Protein AF-A0A9Q1CCA8-F1 (afdb_monomer_lite)

Sequence (155 aa):
MHFRWGNDPETRPRKPSLLYDFTNPDWVPFQNLGHNEVNIKSVDRDANRYKRMQARDSRKKENDAVGGILSLAMGCPSPSNDVGEEFSETSCQTTLEDTSISKMETEIQRLIEENRKLKTQLNAESKSFDQHFFQDNDERVKYYTGLVSFSVLLL

Secondary structure (DSSP, 8-state):
--------GGGPPPPGGGTT-TT-GGG-S-TTSS-----HHHHHHHHHHHHHHHHHHHHHHHHHHHHHHHHHHHT-----------------TT---HHHHHHHHHHHHHHHHHHHHHHHHHHHHHHTTSHHHHTT-HHHHHHHH--S-HHHHT-

pLDDT: mean 73.57, std 18.19, range [36.09, 98.44]

Radius of gyration: 30.49 Å; chains: 1; bounding box: 70×50×81 Å

Foldseek 3Di:
DDDDDDPDVPPPDPPCCVVPLPADPVPPPCPPVPPPDDDPVVNVVSVVVVVVVVVVVVVVVVVVVVVVVVCVVVPDDDDDDDDDPPPPCPVDPPCPDVVNVVVVVVVVVVVVVVVVVVVVVCVVVVVCPDLVVQPPPQVVCCVPPVDRHSVVVVD

Structure (mmCIF, N/CA/C/O backbone):
data_AF-A0A9Q1CCA8-F1
#
_entry.id   AF-A0A9Q1CCA8-F1
#
loop_
_atom_site.group_PDB
_atom_site.id
_atom_site.type_symbol
_atom_site.label_atom_id
_atom_site.label_alt_id
_atom_site.label_comp_id
_atom_site.label_asym_id
_atom_site.label_entity_id
_atom_site.label_seq_id
_atom_site.pdbx_PDB_ins_code
_atom_site.Cartn_x
_atom_site.Cartn_y
_atom_site.Cartn_z
_atom_site.occupancy
_atom_site.B_iso_or_equiv
_atom_site.auth_seq_id
_atom_site.auth_comp_id
_atom_site.auth_asym_id
_atom_site.auth_atom_id
_atom_site.pdbx_PDB_model_num
ATOM 1 N N . MET A 1 1 ? -40.520 30.018 -5.460 1.00 36.09 1 MET A N 1
ATOM 2 C CA . MET A 1 1 ? -40.325 29.022 -4.385 1.00 36.09 1 MET A CA 1
ATOM 3 C C . MET A 1 1 ? -38.897 29.155 -3.878 1.00 36.09 1 MET A C 1
ATOM 5 O O . MET A 1 1 ? -37.975 28.985 -4.660 1.00 36.09 1 MET A O 1
ATOM 9 N N . HIS A 1 2 ? -38.716 29.593 -2.631 1.00 40.50 2 HIS A N 1
ATOM 10 C CA . HIS A 1 2 ? -37.405 29.807 -2.008 1.00 40.50 2 HIS A CA 1
ATOM 11 C C . HIS A 1 2 ? -37.037 28.534 -1.233 1.00 40.50 2 HIS A C 1
ATOM 13 O O . HIS A 1 2 ? -37.670 28.237 -0.221 1.00 40.50 2 HIS A O 1
ATOM 19 N N . PHE A 1 3 ? -36.056 27.766 -1.708 1.00 36.84 3 PHE A N 1
ATOM 20 C CA . PHE A 1 3 ? -35.578 26.580 -0.995 1.00 36.84 3 PHE A CA 1
ATOM 21 C C . PHE A 1 3 ? -34.587 27.006 0.095 1.00 36.84 3 PHE A C 1
ATOM 23 O O . PHE A 1 3 ? -33.474 27.443 -0.195 1.00 36.84 3 PHE A O 1
ATOM 30 N N . ARG A 1 4 ? -35.004 26.900 1.364 1.00 47.69 4 ARG A N 1
ATOM 31 C CA . ARG A 1 4 ? -34.088 26.912 2.512 1.00 47.69 4 ARG A CA 1
ATOM 32 C C . ARG A 1 4 ? -33.419 25.548 2.585 1.00 47.69 4 ARG A C 1
ATOM 34 O O . ARG A 1 4 ? -34.090 24.556 2.847 1.00 47.69 4 ARG A O 1
ATOM 41 N N . TRP A 1 5 ? -32.109 25.511 2.388 1.00 47.31 5 TRP A N 1
ATOM 42 C CA . TRP A 1 5 ? -31.316 24.342 2.746 1.00 47.31 5 TRP A CA 1
ATOM 43 C C . TRP A 1 5 ? -31.284 24.227 4.272 1.00 47.31 5 TRP A C 1
ATOM 45 O O . TRP A 1 5 ? -30.939 25.186 4.966 1.00 47.31 5 TRP A O 1
ATOM 55 N N . GLY A 1 6 ? -31.722 23.076 4.782 1.00 45.06 6 GLY A N 1
ATOM 56 C CA . GLY A 1 6 ? -31.697 22.746 6.201 1.00 45.06 6 GLY A CA 1
ATOM 57 C C . GLY A 1 6 ? -30.268 22.763 6.739 1.00 45.06 6 GLY A C 1
ATOM 58 O O . GLY A 1 6 ? -29.336 22.288 6.094 1.00 45.06 6 GLY A O 1
ATOM 59 N N . ASN A 1 7 ? -30.101 23.340 7.927 1.00 50.75 7 ASN A N 1
ATOM 60 C CA . ASN A 1 7 ? -28.853 23.312 8.682 1.00 50.75 7 ASN A CA 1
ATOM 61 C C . ASN A 1 7 ? -28.705 21.950 9.371 1.00 50.75 7 ASN A C 1
ATOM 63 O O . ASN A 1 7 ? -28.811 21.868 10.590 1.00 50.75 7 ASN A O 1
ATOM 67 N N . ASP A 1 8 ? -28.481 20.897 8.593 1.00 50.88 8 ASP A N 1
ATOM 68 C CA . ASP A 1 8 ? -28.167 19.578 9.133 1.00 50.88 8 ASP A CA 1
ATOM 69 C C . ASP A 1 8 ? -26.638 19.465 9.325 1.00 50.88 8 ASP A C 1
ATOM 71 O O . ASP A 1 8 ? -25.884 19.639 8.357 1.00 50.88 8 ASP A O 1
ATOM 75 N N . PRO A 1 9 ? -26.118 19.292 10.555 1.00 53.88 9 PRO A N 1
ATOM 76 C CA . PRO A 1 9 ? -24.677 19.273 10.800 1.00 53.88 9 PRO A CA 1
ATOM 77 C C . PRO A 1 9 ? -23.956 18.066 10.176 1.00 53.88 9 PRO A C 1
ATOM 79 O O . PRO A 1 9 ? -22.752 18.167 9.931 1.00 53.88 9 PRO A O 1
ATOM 82 N N . GLU A 1 10 ? -24.663 16.976 9.866 1.00 49.16 10 GLU A N 1
ATOM 83 C CA . GLU A 1 10 ? -24.063 15.710 9.412 1.00 49.16 10 GLU A CA 1
ATOM 84 C C . GLU A 1 10 ? -23.838 15.616 7.894 1.00 49.16 10 GLU A C 1
ATOM 86 O O . GLU A 1 10 ? -23.005 14.837 7.437 1.00 49.16 10 GLU A O 1
ATOM 91 N N . THR A 1 11 ? -24.497 16.459 7.095 1.00 48.78 11 THR A N 1
ATOM 92 C CA . THR A 1 11 ? -24.405 16.415 5.620 1.00 48.78 11 THR A CA 1
ATOM 93 C C . THR A 1 11 ? -23.467 17.456 5.019 1.00 48.78 11 THR A C 1
ATOM 95 O O . THR A 1 11 ? -23.396 17.605 3.797 1.00 48.78 11 THR A O 1
ATOM 98 N N . ARG A 1 12 ? -22.689 18.182 5.836 1.00 47.22 12 ARG A N 1
ATOM 99 C CA . ARG A 1 12 ? -21.678 19.094 5.285 1.00 47.22 12 ARG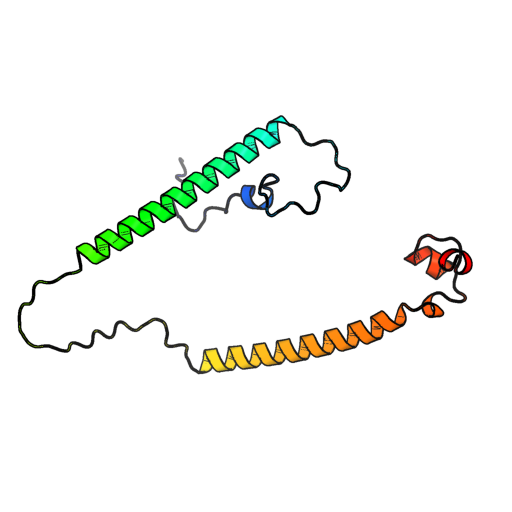 A CA 1
ATOM 100 C C . ARG A 1 12 ? -20.582 18.263 4.614 1.00 47.22 12 ARG A C 1
ATOM 102 O O . ARG A 1 12 ? -19.868 17.555 5.326 1.00 47.22 12 ARG A O 1
ATOM 109 N N . PRO A 1 13 ? -20.356 18.389 3.292 1.00 52.38 13 PRO A N 1
ATOM 110 C CA . PRO A 1 13 ? -19.170 17.801 2.694 1.00 52.38 13 PRO A CA 1
ATOM 111 C C . PRO A 1 13 ? -17.957 18.376 3.428 1.00 52.38 13 PRO A C 1
ATOM 113 O O . PRO A 1 13 ? -17.782 19.602 3.495 1.00 52.38 13 PRO A O 1
ATOM 116 N N . ARG A 1 14 ? -17.138 17.508 4.041 1.00 55.22 14 ARG A N 1
ATOM 117 C CA . ARG A 1 14 ? -15.858 17.942 4.606 1.00 55.22 14 ARG A CA 1
ATOM 118 C C . ARG A 1 14 ? -15.118 18.657 3.485 1.00 55.22 14 ARG A C 1
ATOM 120 O O . ARG A 1 14 ? -14.939 18.113 2.400 1.00 55.22 14 ARG A O 1
ATOM 127 N N . LYS A 1 15 ? -14.772 19.922 3.720 1.00 58.91 15 LYS A N 1
ATOM 128 C CA . LYS A 1 15 ? -14.201 20.779 2.682 1.00 58.91 15 LYS A CA 1
ATOM 129 C C . LYS A 1 15 ? -12.939 20.097 2.127 1.00 58.91 15 LYS A C 1
ATOM 131 O O . LYS A 1 15 ? -12.016 19.876 2.914 1.00 58.91 15 LYS A O 1
ATOM 136 N N . PRO A 1 16 ? -12.839 19.853 0.807 1.00 58.34 16 PRO A N 1
ATOM 137 C CA . PRO A 1 16 ? -11.702 19.164 0.176 1.00 58.34 16 PRO A CA 1
ATOM 138 C C . PRO A 1 16 ? -10.365 19.891 0.376 1.00 58.34 16 PRO A C 1
ATOM 140 O O . PRO A 1 16 ? -9.301 19.347 0.125 1.00 58.34 16 PRO A O 1
ATOM 143 N N . SER A 1 17 ? -10.405 21.114 0.904 1.00 58.78 17 SER A N 1
ATOM 144 C CA . SER A 1 17 ? -9.246 21.919 1.282 1.00 58.78 17 SER A CA 1
ATOM 145 C C . SER A 1 17 ? -8.288 21.296 2.305 1.00 58.78 17 SER A C 1
ATOM 147 O O . SER A 1 17 ? -7.241 21.880 2.528 1.00 58.78 17 SER A O 1
ATOM 149 N N . LEU A 1 18 ? -8.660 20.208 2.993 1.00 59.12 18 LEU A N 1
ATOM 150 C CA . LEU A 1 18 ? -7.708 19.452 3.825 1.00 59.12 18 LEU A CA 1
ATOM 151 C C . LEU A 1 18 ? -6.904 18.437 3.005 1.00 59.12 18 LEU A C 1
ATOM 153 O O . LEU A 1 18 ? -5.779 18.130 3.368 1.00 59.12 18 LEU A O 1
ATOM 157 N N . LEU A 1 19 ? -7.471 17.935 1.906 1.00 61.72 19 LEU A N 1
ATOM 158 C CA . LEU A 1 19 ? -6.845 16.916 1.064 1.00 61.72 19 LEU A CA 1
ATOM 159 C C . LEU A 1 19 ? -5.707 17.489 0.198 1.00 61.72 19 LEU A C 1
ATOM 161 O O . LEU A 1 19 ? -4.810 16.755 -0.191 1.00 61.72 19 LEU A O 1
ATOM 165 N N . TYR A 1 20 ? -5.741 18.798 -0.074 1.00 60.28 20 TYR A N 1
ATOM 166 C CA . TYR A 1 20 ? -4.780 19.520 -0.919 1.00 60.28 20 TYR A CA 1
ATOM 167 C C . TYR A 1 20 ? -4.117 20.694 -0.176 1.00 60.28 20 TYR A 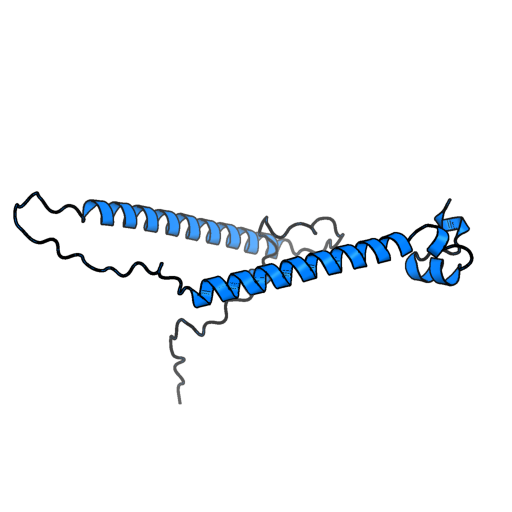C 1
ATOM 169 O O . TYR A 1 20 ? -3.904 21.758 -0.757 1.00 60.28 20 TYR A O 1
ATOM 177 N N . ASP A 1 21 ? -3.865 20.559 1.131 1.00 67.62 21 ASP A N 1
ATOM 178 C CA . ASP A 1 21 ? -3.124 21.583 1.879 1.00 67.62 21 ASP A CA 1
ATOM 179 C C . ASP A 1 21 ? -1.623 21.423 1.643 1.00 67.62 21 ASP A C 1
ATOM 181 O O . ASP A 1 21 ? -0.916 20.807 2.436 1.00 67.62 21 ASP A O 1
ATOM 185 N N . PHE A 1 22 ? -1.151 22.015 0.547 1.00 62.97 22 PHE A N 1
ATOM 186 C CA . PHE A 1 22 ? 0.257 22.065 0.168 1.00 62.97 22 PHE A CA 1
ATOM 187 C C . PHE A 1 22 ? 1.078 23.063 1.017 1.00 62.97 22 PHE A C 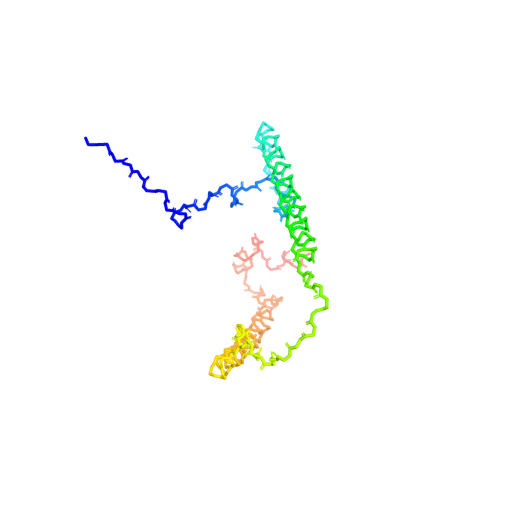1
ATOM 189 O O . PHE A 1 22 ? 2.019 23.676 0.517 1.00 62.97 22 PHE A O 1
ATOM 196 N N . THR A 1 23 ? 0.745 23.276 2.294 1.00 65.31 23 THR A N 1
ATOM 197 C CA . THR A 1 23 ? 1.584 24.052 3.235 1.00 65.31 23 THR A CA 1
ATOM 198 C C . THR A 1 23 ? 1.709 23.458 4.635 1.00 65.31 23 THR A C 1
ATOM 200 O O . THR A 1 23 ? 2.473 23.968 5.453 1.00 65.31 23 THR A O 1
ATOM 203 N N . ASN A 1 24 ? 1.014 22.360 4.924 1.00 69.69 24 ASN A N 1
ATOM 204 C CA . ASN A 1 24 ? 1.192 21.599 6.156 1.00 69.69 24 ASN A CA 1
ATOM 205 C C . ASN A 1 24 ? 2.637 20.988 6.260 1.00 69.69 24 ASN A C 1
ATOM 207 O O . ASN A 1 24 ? 3.181 20.447 5.316 1.00 69.69 24 ASN A O 1
ATOM 211 N N . PRO A 1 25 ? 3.375 21.072 7.366 1.00 65.19 25 PRO A N 1
ATOM 212 C CA . PRO A 1 25 ? 4.700 20.434 7.440 1.00 65.19 25 PRO A CA 1
ATOM 213 C C . PRO A 1 25 ? 4.673 18.904 7.206 1.00 65.19 25 PRO A C 1
ATOM 215 O O . PRO A 1 25 ? 5.668 18.341 6.756 1.00 65.19 25 PRO A O 1
ATOM 218 N N . ASP A 1 26 ? 3.529 18.246 7.422 1.00 67.25 26 ASP A N 1
ATOM 219 C CA . ASP A 1 26 ? 3.391 16.784 7.384 1.00 67.25 26 ASP A CA 1
ATOM 220 C C . ASP A 1 26 ? 3.203 16.179 5.971 1.00 67.25 26 ASP A C 1
ATOM 222 O O . ASP A 1 26 ? 3.250 14.959 5.827 1.00 67.25 26 ASP A O 1
ATOM 226 N N . TRP A 1 27 ? 3.004 16.980 4.909 1.00 65.69 27 TRP A N 1
ATOM 227 C CA . TRP A 1 27 ? 2.842 16.478 3.518 1.00 65.69 27 TRP A CA 1
ATOM 228 C C . TRP A 1 27 ? 4.093 16.669 2.649 1.00 65.69 27 TRP A C 1
ATOM 230 O O . TRP A 1 27 ? 4.004 16.569 1.425 1.00 65.69 27 TRP A O 1
ATOM 240 N N . VAL A 1 28 ? 5.263 16.933 3.240 1.00 60.22 28 VAL A N 1
ATOM 241 C CA . VAL A 1 28 ? 6.471 17.289 2.478 1.00 60.22 28 VAL A CA 1
ATOM 242 C C . VAL A 1 28 ? 7.468 16.122 2.337 1.00 60.22 28 VAL A C 1
ATOM 244 O O . VAL A 1 28 ? 8.537 16.163 2.939 1.00 60.22 28 VAL A O 1
ATOM 247 N N . PRO A 1 29 ? 7.215 15.108 1.481 1.00 51.97 29 PRO A N 1
ATOM 248 C CA . PRO A 1 29 ? 8.289 14.296 0.915 1.00 51.97 29 PRO A CA 1
ATOM 249 C C . PRO A 1 29 ? 8.638 14.688 -0.535 1.00 51.97 29 PRO A C 1
ATOM 251 O O . PRO A 1 29 ? 9.495 14.056 -1.142 1.00 51.97 29 PRO A O 1
ATOM 254 N N . PHE A 1 30 ? 8.020 15.730 -1.112 1.00 52.03 30 PHE A N 1
ATOM 255 C CA . PHE A 1 30 ? 8.118 16.019 -2.556 1.00 52.03 30 PHE A CA 1
ATOM 256 C C . PHE A 1 30 ? 8.781 17.353 -2.935 1.00 52.03 30 PHE A C 1
ATOM 258 O O . PHE A 1 30 ? 8.843 17.689 -4.117 1.00 52.03 30 PHE A O 1
ATOM 265 N N . GLN A 1 31 ? 9.313 18.115 -1.971 1.00 53.72 31 GLN A N 1
ATOM 266 C CA . GLN A 1 31 ? 9.865 19.456 -2.231 1.00 53.72 31 GLN A CA 1
ATOM 267 C C . GLN A 1 31 ? 11.070 19.461 -3.197 1.00 53.72 31 GLN A C 1
ATOM 269 O O . GLN A 1 31 ? 11.320 20.474 -3.842 1.00 53.72 31 GLN A O 1
ATOM 274 N N . ASN A 1 32 ? 11.750 18.321 -3.379 1.00 54.53 32 ASN A N 1
ATOM 275 C CA . ASN A 1 32 ? 12.892 18.173 -4.291 1.00 54.53 32 ASN A CA 1
ATOM 276 C C . ASN A 1 32 ? 12.563 17.446 -5.614 1.00 54.53 32 ASN A C 1
ATOM 278 O O . ASN A 1 32 ? 13.479 17.023 -6.312 1.00 54.53 32 ASN A O 1
ATOM 282 N N . LEU A 1 33 ? 11.285 17.302 -5.993 1.00 60.16 33 LEU A N 1
ATOM 283 C CA . LEU A 1 33 ? 10.885 16.618 -7.238 1.00 60.16 33 LEU A CA 1
ATOM 284 C C . LEU A 1 33 ? 10.851 17.510 -8.501 1.00 60.16 33 LEU A C 1
ATOM 286 O O . LEU A 1 33 ? 10.320 17.102 -9.528 1.00 60.16 33 LEU A O 1
ATOM 290 N N . GLY A 1 34 ? 11.428 18.716 -8.470 1.00 55.41 34 GLY A N 1
ATOM 291 C CA . GLY A 1 34 ? 11.655 19.516 -9.687 1.00 55.41 34 GLY A CA 1
ATOM 292 C C . GLY A 1 34 ? 10.432 20.239 -10.275 1.00 55.41 34 GLY A C 1
ATOM 293 O O . GLY A 1 34 ? 10.505 20.746 -11.394 1.00 55.41 34 GLY A O 1
ATOM 294 N N . HIS A 1 35 ? 9.320 20.350 -9.544 1.00 55.25 35 HIS A N 1
ATOM 295 C CA . HIS A 1 35 ? 8.182 21.189 -9.940 1.00 55.25 35 HIS A CA 1
ATOM 296 C C . HIS A 1 35 ? 8.399 22.643 -9.483 1.00 55.25 35 HIS A C 1
ATOM 298 O O . HIS A 1 35 ? 7.943 23.053 -8.418 1.00 55.25 35 HIS A O 1
ATOM 304 N N . ASN A 1 36 ? 9.115 23.431 -10.289 1.00 58.34 36 ASN A N 1
ATOM 305 C CA . ASN A 1 36 ? 9.557 24.792 -9.942 1.00 58.34 36 ASN A CA 1
ATOM 306 C C . ASN A 1 36 ? 8.497 25.901 -10.126 1.00 58.34 36 ASN A C 1
ATOM 308 O O . ASN A 1 36 ? 8.832 27.081 -10.063 1.00 58.34 36 ASN A O 1
ATOM 312 N N . GLU A 1 37 ? 7.223 25.567 -10.331 1.00 61.03 37 GLU A N 1
ATOM 313 C CA . GLU A 1 37 ? 6.169 26.555 -10.620 1.00 61.03 37 GLU A CA 1
ATOM 314 C C . GLU A 1 37 ? 5.134 26.668 -9.493 1.00 61.03 37 GLU A C 1
ATOM 316 O O . GLU A 1 37 ? 3.922 26.630 -9.710 1.00 61.03 37 GLU A O 1
ATOM 321 N N . VAL A 1 38 ? 5.595 26.823 -8.250 1.00 60.97 38 VAL A N 1
ATOM 322 C CA . VAL A 1 38 ? 4.692 27.152 -7.139 1.00 60.97 38 VAL A CA 1
ATOM 323 C C . VAL A 1 38 ? 4.412 28.656 -7.151 1.00 60.97 38 VAL A C 1
ATOM 325 O O . VAL A 1 38 ? 5.313 29.480 -6.999 1.00 60.97 38 VAL A O 1
ATOM 328 N N . ASN A 1 39 ? 3.143 29.037 -7.313 1.00 61.81 39 ASN A N 1
ATOM 329 C CA . ASN A 1 39 ? 2.723 30.434 -7.233 1.00 61.81 39 ASN A CA 1
ATOM 330 C C . ASN A 1 39 ? 2.947 30.971 -5.808 1.00 61.81 39 ASN A C 1
ATOM 332 O O . ASN A 1 39 ? 2.215 30.637 -4.882 1.00 61.81 39 ASN A O 1
ATOM 336 N N . ILE A 1 40 ? 3.931 31.851 -5.630 1.00 61.91 40 ILE A N 1
ATOM 337 C CA . ILE A 1 40 ? 4.337 32.400 -4.322 1.00 61.91 40 ILE A CA 1
ATOM 338 C C . ILE A 1 40 ? 3.147 33.018 -3.553 1.00 61.91 40 ILE A C 1
ATOM 340 O O . ILE A 1 40 ? 3.070 32.913 -2.330 1.00 61.91 40 ILE A O 1
ATOM 344 N N . LYS A 1 41 ? 2.145 33.574 -4.255 1.00 62.31 41 LYS A N 1
ATOM 345 C CA . LYS A 1 41 ? 0.943 34.153 -3.625 1.00 62.31 41 LYS A CA 1
ATOM 346 C C . LYS A 1 41 ? 0.022 33.107 -2.981 1.00 62.31 41 LYS A C 1
ATOM 348 O O . LYS A 1 41 ? -0.717 33.452 -2.058 1.00 62.31 41 LYS A O 1
ATOM 353 N N . SER A 1 42 ? 0.011 31.856 -3.457 1.00 65.12 42 SER A N 1
ATOM 354 C CA . SER A 1 42 ? -0.771 30.787 -2.817 1.00 65.12 42 SER A CA 1
ATOM 355 C C . SER A 1 42 ? -0.096 30.290 -1.543 1.00 65.12 42 SER A C 1
ATOM 357 O O . SER A 1 42 ? -0.788 30.078 -0.553 1.00 65.12 42 SER A O 1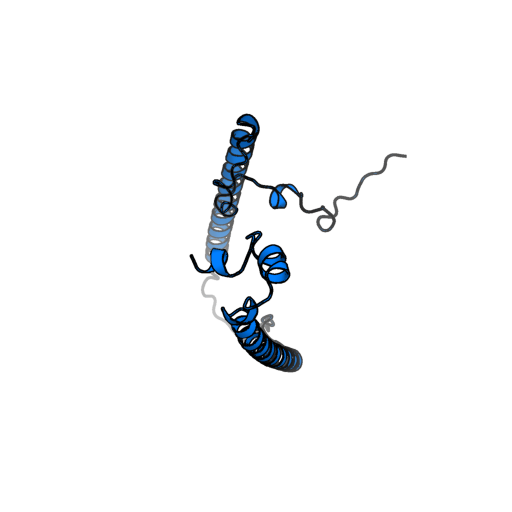
ATOM 359 N N . VAL A 1 43 ? 1.240 30.233 -1.522 1.00 66.81 43 VAL A N 1
ATOM 360 C CA . VAL A 1 43 ? 2.026 29.796 -0.355 1.00 66.81 43 VAL A CA 1
ATOM 361 C C . VAL A 1 43 ? 1.752 30.671 0.867 1.00 66.81 43 VAL A C 1
ATOM 363 O O . VAL A 1 43 ? 1.437 30.148 1.932 1.00 66.81 43 VAL A O 1
ATOM 366 N N . ASP A 1 44 ? 1.771 31.999 0.721 1.00 70.19 44 ASP A N 1
ATOM 367 C CA . ASP A 1 44 ? 1.481 32.910 1.838 1.00 70.19 44 ASP A CA 1
ATOM 368 C C . ASP A 1 44 ? 0.050 32.755 2.363 1.00 70.19 44 ASP A C 1
ATOM 370 O O . ASP A 1 44 ? -0.208 32.799 3.572 1.00 70.19 44 ASP A O 1
ATOM 374 N N . ARG A 1 45 ? -0.921 32.578 1.462 1.00 70.31 45 ARG A N 1
ATOM 375 C CA . ARG A 1 45 ? -2.328 32.396 1.837 1.00 70.31 45 ARG A CA 1
ATOM 376 C C . ARG A 1 45 ? -2.529 31.100 2.620 1.00 70.31 45 ARG A C 1
ATOM 378 O O . ARG A 1 45 ? -3.275 31.093 3.607 1.00 70.31 45 ARG A O 1
ATOM 385 N N . ASP A 1 46 ? -1.873 30.040 2.179 1.00 71.56 46 ASP A N 1
ATOM 386 C CA . ASP A 1 46 ? -2.013 28.698 2.724 1.00 71.56 46 ASP A CA 1
ATOM 387 C C . ASP A 1 46 ? -1.222 28.582 4.051 1.00 71.56 46 ASP A C 1
ATOM 389 O O . ASP A 1 46 ? -1.788 28.178 5.068 1.00 71.56 46 ASP A O 1
ATOM 393 N N . ALA A 1 47 ? -0.030 29.181 4.153 1.00 76.44 47 ALA A N 1
ATOM 394 C CA . ALA A 1 47 ? 0.701 29.332 5.417 1.00 76.44 47 ALA A CA 1
ATOM 395 C C . ALA A 1 47 ? -0.096 30.126 6.475 1.00 76.44 47 ALA A C 1
ATOM 397 O O . ALA A 1 47 ? -0.162 29.754 7.652 1.00 76.44 47 ALA A O 1
ATOM 398 N N . ASN A 1 48 ? -0.770 31.209 6.074 1.00 79.94 48 ASN A N 1
ATOM 399 C CA . ASN A 1 48 ? -1.661 31.958 6.966 1.00 79.94 48 ASN A CA 1
ATOM 400 C C . ASN A 1 48 ? -2.897 31.144 7.380 1.00 79.94 48 ASN A C 1
ATOM 402 O O . ASN A 1 48 ? -3.438 31.329 8.474 1.00 79.94 48 ASN A O 1
ATOM 406 N N . ARG A 1 49 ? -3.373 30.235 6.525 1.00 78.94 49 ARG A N 1
ATOM 407 C CA . ARG A 1 49 ? -4.452 29.299 6.855 1.00 78.94 49 ARG A CA 1
ATOM 408 C C . ARG A 1 49 ? -4.000 28.287 7.902 1.00 78.94 49 ARG A C 1
ATOM 410 O O . ARG A 1 49 ? -4.728 28.119 8.880 1.00 78.94 49 ARG A O 1
ATOM 417 N N . TYR A 1 50 ? -2.809 27.716 7.741 1.00 80.88 50 TYR A N 1
ATOM 418 C CA . TYR A 1 50 ? -2.204 26.802 8.706 1.00 80.88 50 TYR A CA 1
ATOM 419 C C . TYR A 1 50 ? -2.037 27.465 10.082 1.00 80.88 50 TYR A C 1
ATOM 421 O O . TYR A 1 50 ? -2.523 26.946 11.085 1.00 80.88 50 TYR A O 1
ATOM 429 N N . LYS A 1 51 ? -1.498 28.693 10.138 1.00 84.62 51 LYS A N 1
ATOM 430 C CA . LYS A 1 51 ? -1.397 29.472 11.391 1.00 84.62 51 LYS A CA 1
ATOM 431 C C . LYS A 1 51 ? -2.754 29.682 12.075 1.00 84.62 51 LYS A C 1
ATOM 433 O O . LYS A 1 51 ? -2.865 29.548 13.291 1.00 84.62 51 LYS A O 1
ATOM 438 N N . ARG A 1 52 ? -3.808 29.990 11.306 1.00 86.25 52 ARG A N 1
ATOM 439 C CA . ARG A 1 52 ? -5.172 30.150 11.848 1.00 86.25 52 ARG A CA 1
ATOM 440 C C . ARG A 1 52 ? -5.765 28.840 12.360 1.00 86.25 52 ARG A C 1
ATOM 442 O O . ARG A 1 52 ? -6.525 28.877 13.323 1.00 86.25 52 ARG A O 1
ATOM 449 N N . MET A 1 53 ? -5.468 27.718 11.709 1.00 84.31 53 MET A N 1
ATOM 450 C CA . MET A 1 53 ? -5.888 26.393 12.166 1.00 84.31 53 MET A CA 1
ATOM 451 C C . MET A 1 53 ? -5.235 26.065 13.511 1.00 84.31 53 MET A C 1
ATOM 453 O O . MET A 1 53 ? -5.954 25.839 14.478 1.00 84.31 53 MET A O 1
ATOM 457 N N . GLN A 1 54 ? -3.910 26.206 13.609 1.00 86.00 54 GLN A N 1
ATOM 458 C CA . GLN A 1 54 ? -3.166 25.994 14.855 1.00 86.00 54 GLN A CA 1
ATOM 459 C C . GLN A 1 54 ? -3.684 26.881 15.994 1.00 86.00 54 GLN A C 1
ATOM 461 O O . GLN A 1 54 ? -3.922 26.408 17.100 1.00 86.00 54 GLN A O 1
ATOM 466 N N . ALA A 1 55 ? -3.946 28.163 15.718 1.00 89.88 55 ALA A N 1
ATOM 467 C CA . ALA A 1 55 ? -4.506 29.072 16.716 1.00 89.88 55 ALA A CA 1
ATOM 468 C C . ALA A 1 55 ? -5.904 28.647 17.207 1.00 89.88 55 ALA A C 1
ATOM 470 O O . ALA A 1 55 ? -6.236 28.871 18.370 1.00 89.88 55 ALA A O 1
ATOM 471 N N . ARG A 1 56 ? -6.737 28.047 16.344 1.00 89.44 56 ARG A N 1
ATOM 472 C CA . ARG A 1 56 ? -8.054 27.516 16.735 1.00 89.44 56 ARG A CA 1
ATOM 473 C C . ARG A 1 56 ? -7.923 26.262 17.584 1.00 89.44 56 ARG A C 1
ATOM 475 O O . ARG A 1 56 ? -8.630 26.159 18.580 1.00 89.44 56 ARG A O 1
ATOM 482 N N . ASP A 1 57 ? -7.019 25.360 17.223 1.00 87.94 57 ASP A N 1
ATOM 483 C CA . ASP A 1 57 ? -6.803 24.123 17.971 1.00 87.94 57 ASP A CA 1
ATOM 484 C C . ASP A 1 57 ? -6.220 24.402 19.355 1.00 87.94 57 ASP A C 1
ATOM 486 O O . ASP A 1 57 ? -6.687 23.831 20.338 1.00 87.94 57 ASP A O 1
ATOM 490 N N . SER A 1 58 ? -5.280 25.345 19.467 1.00 90.12 58 SER A N 1
ATOM 491 C CA . SER A 1 58 ? -4.768 25.793 20.766 1.00 90.12 58 SER A CA 1
ATOM 492 C C . SER A 1 58 ? -5.868 26.411 21.631 1.00 90.12 58 SER A C 1
ATOM 494 O O . SER A 1 58 ? -5.997 26.042 22.793 1.00 90.12 58 SER A O 1
ATOM 496 N N . ARG A 1 59 ? -6.719 27.280 21.062 1.00 90.06 59 ARG A N 1
ATOM 497 C CA . ARG A 1 59 ? -7.869 27.861 21.784 1.00 90.06 59 ARG A CA 1
ATOM 498 C C . ARG A 1 59 ? -8.886 26.809 22.209 1.00 90.06 59 ARG A C 1
ATOM 500 O O . ARG A 1 59 ? -9.467 26.921 23.281 1.00 90.06 59 ARG A O 1
ATOM 507 N N . LYS A 1 60 ? -9.125 25.798 21.372 1.00 91.25 60 LYS A N 1
ATOM 508 C CA . LYS A 1 60 ? -10.023 24.693 21.710 1.00 91.25 60 LYS A CA 1
ATOM 509 C C . LYS A 1 60 ? -9.467 23.896 22.889 1.00 91.25 60 LYS A C 1
ATOM 511 O O . LYS A 1 60 ? -10.183 23.704 23.858 1.00 91.25 60 LYS A O 1
ATOM 516 N N . LYS A 1 61 ? -8.182 23.532 22.846 1.00 91.06 61 LYS A N 1
ATOM 517 C CA . LYS A 1 61 ? -7.495 22.839 23.948 1.00 91.06 61 LYS A CA 1
ATOM 518 C C . LYS A 1 61 ? -7.524 23.643 25.249 1.00 91.06 61 LYS A C 1
ATOM 520 O O . LYS A 1 61 ? -7.751 23.071 26.306 1.00 91.06 61 LYS A O 1
ATOM 525 N N . GLU A 1 62 ? -7.313 24.955 25.172 1.00 92.50 62 GLU A N 1
ATOM 526 C CA . GLU A 1 62 ? -7.390 25.855 26.328 1.00 92.50 62 GLU A CA 1
ATOM 527 C C . GLU A 1 62 ? -8.806 25.897 26.917 1.00 92.50 62 GLU A C 1
ATOM 529 O O . GLU A 1 62 ? -8.976 25.700 28.117 1.00 92.50 62 GLU A O 1
ATOM 534 N N . ASN A 1 63 ? -9.828 26.073 26.077 1.00 88.62 63 ASN A N 1
ATOM 535 C CA . ASN A 1 63 ? -11.222 26.066 26.519 1.00 88.62 63 ASN A CA 1
ATOM 536 C C . ASN A 1 63 ? -11.635 24.715 27.122 1.00 88.62 63 ASN A C 1
ATOM 538 O O . ASN A 1 63 ? -12.317 24.698 28.144 1.00 88.62 63 ASN A O 1
ATOM 542 N N . ASP A 1 64 ? -11.207 23.601 26.524 1.00 90.06 64 ASP A N 1
ATOM 543 C CA . ASP A 1 64 ? -11.475 22.254 27.034 1.00 90.06 64 ASP A CA 1
ATOM 544 C C . ASP A 1 64 ? -10.800 22.051 28.406 1.00 90.06 64 ASP A C 1
ATOM 546 O O . ASP A 1 64 ? -11.423 21.540 29.337 1.00 90.06 64 ASP A O 1
ATOM 550 N N . ALA A 1 65 ? -9.558 22.522 28.576 1.00 89.06 65 ALA A N 1
ATOM 551 C CA . ALA A 1 65 ? -8.847 22.476 29.854 1.00 89.06 65 ALA A CA 1
ATOM 552 C C . ALA A 1 65 ? -9.529 23.331 30.937 1.00 89.06 65 ALA A C 1
ATOM 554 O O . ALA A 1 65 ? -9.720 22.865 32.061 1.00 89.06 65 ALA A O 1
ATOM 555 N N . VAL A 1 66 ? -9.948 24.558 30.607 1.00 85.50 66 VAL A N 1
ATOM 556 C CA . VAL A 1 66 ? -10.690 25.434 31.531 1.00 85.50 66 VAL A CA 1
ATOM 557 C C . VAL A 1 66 ? -12.049 24.829 31.891 1.00 85.50 66 VAL A C 1
ATOM 559 O O . VAL A 1 66 ? -12.434 24.850 33.059 1.00 85.50 66 VAL A O 1
ATOM 562 N N . GLY A 1 67 ? -12.754 24.237 30.923 1.00 84.75 67 GLY A N 1
ATOM 563 C CA . GLY A 1 67 ? -14.008 23.519 31.155 1.00 84.75 67 GLY A CA 1
ATOM 564 C C . GLY A 1 67 ? -13.833 22.324 32.094 1.00 84.75 67 GLY A C 1
ATOM 565 O O . GLY A 1 67 ? -14.632 22.145 33.012 1.00 84.75 67 GLY A O 1
ATOM 566 N N . GLY A 1 68 ? -12.749 21.559 31.930 1.00 83.88 68 GLY A N 1
ATOM 567 C CA . GLY A 1 68 ? -12.383 20.471 32.838 1.00 83.88 68 GLY A CA 1
ATOM 568 C C . GLY A 1 68 ? -12.112 20.952 34.267 1.00 83.88 68 GLY A C 1
ATOM 569 O O . GLY A 1 68 ? -12.633 20.375 35.220 1.00 83.88 68 GLY A O 1
ATOM 570 N N . ILE A 1 69 ? -11.364 22.050 34.428 1.00 82.00 69 ILE A N 1
ATOM 571 C CA . ILE A 1 69 ? -11.088 22.654 35.744 1.00 82.00 69 ILE A CA 1
ATOM 572 C C . ILE A 1 69 ? -12.378 23.166 36.403 1.00 82.00 69 ILE A C 1
ATOM 574 O O . ILE A 1 69 ? -12.599 22.921 37.587 1.00 82.00 69 ILE A O 1
ATOM 578 N N . LEU A 1 70 ? -13.253 23.842 35.652 1.00 81.88 70 LEU A N 1
ATOM 579 C CA . LEU A 1 70 ? -14.535 24.333 36.166 1.00 81.88 70 LEU A CA 1
ATOM 580 C C . LEU A 1 70 ? -15.456 23.179 36.590 1.00 81.88 70 LEU A C 1
ATOM 582 O O . LEU A 1 70 ? -16.091 23.258 37.639 1.00 81.88 70 LEU A O 1
ATOM 586 N N . SER A 1 71 ? -15.496 22.094 35.812 1.00 82.12 71 SER A N 1
ATOM 587 C CA . SER A 1 71 ? -16.260 20.889 36.152 1.00 82.12 71 SER A CA 1
ATOM 588 C C . SER A 1 71 ? -15.771 20.245 37.451 1.00 82.12 71 SER A C 1
ATOM 590 O O . SER A 1 71 ? -16.587 19.813 38.259 1.00 82.12 71 SER A O 1
ATOM 592 N N . LEU A 1 72 ? -14.453 20.202 37.673 1.00 76.50 72 LEU A N 1
ATOM 593 C CA . LEU A 1 72 ? -13.863 19.709 38.921 1.00 76.50 72 LEU A CA 1
ATOM 594 C C . LEU A 1 72 ? -14.189 20.627 40.107 1.00 76.50 72 LEU A C 1
ATOM 596 O O . LEU A 1 72 ? -14.490 20.142 41.193 1.00 76.50 72 LEU A O 1
ATOM 600 N N . ALA A 1 73 ? -14.176 21.947 39.898 1.00 74.44 73 ALA A N 1
ATOM 601 C CA . ALA A 1 73 ? -14.486 22.927 40.939 1.00 74.44 73 ALA A CA 1
ATOM 602 C C . ALA A 1 73 ? -15.967 22.908 41.361 1.00 74.44 73 ALA A C 1
ATOM 604 O O . ALA A 1 73 ? -16.276 23.114 42.533 1.00 74.44 73 ALA A O 1
ATOM 605 N N . MET A 1 74 ? -16.880 22.639 40.424 1.00 73.31 74 MET A N 1
ATOM 606 C CA . MET A 1 74 ? -18.322 22.539 40.685 1.00 73.31 74 MET A CA 1
ATOM 607 C C . MET A 1 74 ? -18.750 21.167 41.236 1.00 73.31 74 MET A C 1
ATOM 609 O O . MET A 1 74 ? -19.877 21.024 41.700 1.00 73.31 74 MET A O 1
ATOM 613 N N . GLY A 1 75 ? -17.867 20.163 41.200 1.00 59.22 75 GLY A N 1
ATOM 614 C CA . GLY A 1 75 ? -18.135 18.781 41.610 1.00 59.22 75 GLY A CA 1
ATOM 615 C C . GLY A 1 75 ? -17.879 18.463 43.086 1.00 59.22 75 GLY A C 1
ATOM 616 O O . GLY A 1 75 ? -17.715 17.293 43.415 1.00 59.22 75 GLY A O 1
ATOM 617 N N . CYS A 1 76 ? -17.816 19.458 43.977 1.00 41.81 76 CYS A N 1
ATOM 618 C CA . CYS A 1 76 ? -17.588 19.227 45.406 1.00 41.81 76 CYS A CA 1
ATOM 619 C C . CYS A 1 76 ? -18.886 19.422 46.215 1.00 41.81 76 CYS A C 1
ATOM 621 O O . CYS A 1 76 ? -19.239 20.562 46.532 1.00 41.81 76 CYS A O 1
ATOM 623 N N . PRO A 1 77 ? -19.618 18.350 46.571 1.00 50.06 77 PRO A N 1
ATOM 624 C CA . PRO A 1 77 ? -20.613 18.426 47.625 1.00 50.06 77 PRO A CA 1
ATOM 625 C C . PRO A 1 77 ? -19.909 18.484 48.989 1.00 50.06 77 PRO A C 1
ATOM 627 O O . PRO A 1 77 ? -19.088 17.635 49.329 1.00 50.06 77 PRO A O 1
ATOM 630 N N . SER A 1 78 ? -20.244 19.514 49.769 1.00 55.22 78 SER A N 1
ATOM 631 C CA . SER A 1 78 ? -19.932 19.639 51.201 1.00 55.22 78 SER A CA 1
ATOM 632 C C . SER A 1 78 ? -20.305 18.351 51.960 1.00 55.22 78 SER A C 1
ATOM 634 O O . SER A 1 78 ? -21.332 17.753 51.620 1.00 55.22 78 SER A O 1
ATOM 636 N N . PRO A 1 79 ? -19.542 17.913 52.987 1.00 47.28 79 PRO A N 1
ATOM 637 C CA . PRO A 1 79 ? -19.773 16.634 53.646 1.00 47.28 79 PRO A CA 1
ATOM 638 C C . PRO A 1 79 ? -21.075 16.699 54.442 1.00 47.28 79 PRO A C 1
ATOM 640 O O . PRO A 1 79 ? -21.133 17.231 55.549 1.00 47.28 79 PRO A O 1
ATOM 643 N N . SER A 1 80 ? -22.132 16.160 53.849 1.00 42.56 80 SER A N 1
ATOM 644 C CA . SER A 1 80 ? -23.402 15.915 54.516 1.00 42.56 80 SER A CA 1
ATOM 645 C C . SER A 1 80 ? -23.531 14.407 54.620 1.00 42.56 80 SER A C 1
ATOM 647 O O . SER A 1 80 ? -23.655 13.716 53.613 1.00 42.56 80 SER A O 1
ATOM 649 N N . ASN A 1 81 ? -23.407 13.909 55.846 1.00 53.47 81 ASN A N 1
ATOM 650 C CA . ASN A 1 81 ? -23.747 12.541 56.210 1.00 53.47 81 ASN A CA 1
ATOM 651 C C . ASN A 1 81 ? -25.174 12.246 55.718 1.00 53.47 81 ASN A C 1
ATOM 653 O O . ASN A 1 81 ? -26.067 13.015 56.065 1.00 53.47 81 ASN A O 1
ATOM 657 N N . ASP A 1 82 ? -25.383 11.204 54.915 1.00 41.12 82 ASP A N 1
ATOM 658 C CA . ASP A 1 82 ? -26.208 10.032 55.255 1.00 41.12 82 ASP A CA 1
ATOM 659 C C . ASP A 1 82 ? -26.526 9.173 54.010 1.00 41.12 82 ASP A C 1
ATOM 661 O O . ASP A 1 82 ? -26.775 9.689 52.925 1.00 41.12 82 ASP A O 1
ATOM 665 N N . VAL A 1 83 ? -26.479 7.859 54.240 1.00 49.22 83 VAL A N 1
ATOM 666 C CA . VAL A 1 83 ? -27.065 6.691 53.546 1.00 49.22 83 VAL A CA 1
ATOM 667 C C . VAL A 1 83 ? -27.365 6.749 52.038 1.00 49.22 83 VAL A C 1
ATOM 669 O O . VAL A 1 83 ? -28.259 7.449 51.570 1.00 49.22 83 VAL A O 1
ATOM 672 N N . GLY A 1 84 ? -26.763 5.788 51.328 1.00 39.50 84 GLY A N 1
ATOM 673 C CA . GLY A 1 84 ? -27.308 5.209 50.101 1.00 39.50 84 GLY A CA 1
ATOM 674 C C . GLY A 1 84 ? -26.231 4.914 49.070 1.00 39.50 84 GLY A C 1
ATOM 675 O O . GLY A 1 84 ? -25.961 5.748 48.214 1.00 39.50 84 GLY A O 1
ATOM 676 N N . GLU A 1 85 ? -25.634 3.721 49.115 1.00 47.81 85 GLU A N 1
ATOM 677 C CA . GLU A 1 85 ? -24.972 3.141 47.940 1.00 47.81 85 GLU A CA 1
ATOM 678 C C . GLU A 1 85 ? -26.053 2.831 46.887 1.00 47.81 85 GLU A C 1
ATOM 680 O O . GLU A 1 85 ? -26.456 1.690 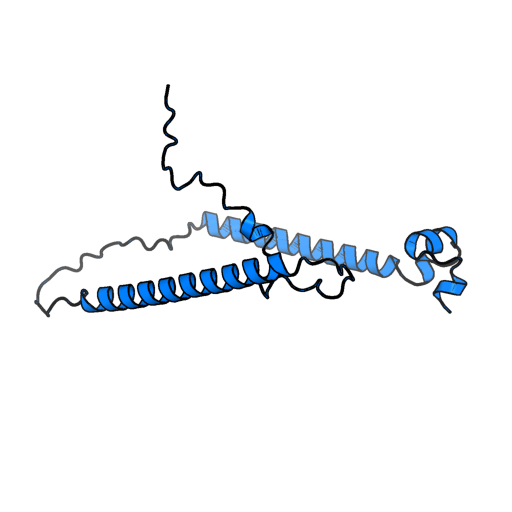46.675 1.00 47.81 85 GLU A O 1
ATOM 685 N N . GLU A 1 86 ? -26.562 3.869 46.223 1.00 46.88 86 GLU A N 1
ATOM 686 C CA . GLU A 1 86 ? -27.004 3.720 44.847 1.00 46.88 86 GLU A CA 1
ATOM 687 C C . GLU A 1 86 ? -25.729 3.528 44.034 1.00 46.88 86 GLU A C 1
ATOM 689 O O . GLU A 1 86 ? -25.022 4.479 43.687 1.00 46.88 86 GLU A O 1
ATOM 694 N N . PHE A 1 87 ? -25.420 2.264 43.748 1.00 45.88 87 PHE A N 1
ATOM 695 C CA . PHE A 1 87 ? -24.637 1.922 42.575 1.00 45.88 87 PHE A CA 1
ATOM 696 C C . PHE A 1 87 ? -25.408 2.490 41.382 1.00 45.88 87 PHE A C 1
ATOM 698 O O . PHE A 1 87 ? -26.288 1.853 40.809 1.00 45.88 87 PHE A O 1
ATOM 705 N N . SER A 1 88 ? -25.114 3.744 41.043 1.00 48.88 88 SER A N 1
ATOM 706 C CA . SER A 1 88 ? -25.349 4.245 39.707 1.00 48.88 88 SER A CA 1
ATOM 707 C C . SER A 1 88 ? -24.522 3.334 38.818 1.00 48.88 88 SER A C 1
ATOM 709 O O . SER A 1 88 ? -23.309 3.505 38.679 1.00 48.88 88 SER A O 1
ATOM 711 N N . GLU A 1 89 ? -25.181 2.322 38.255 1.00 54.12 89 GLU A N 1
ATOM 712 C CA . GLU A 1 89 ? -24.764 1.656 37.033 1.00 54.12 89 GLU A CA 1
ATOM 713 C C . GLU A 1 89 ? -24.775 2.717 35.930 1.00 54.12 89 GLU A C 1
ATOM 715 O O . GLU A 1 89 ? -25.566 2.712 34.989 1.00 54.12 89 GLU A O 1
ATOM 720 N N . THR A 1 90 ? -23.843 3.661 36.032 1.00 48.03 90 THR A N 1
ATOM 721 C CA . THR A 1 90 ? -23.250 4.249 34.856 1.00 48.03 90 THR A CA 1
ATOM 722 C C . THR A 1 90 ? -22.583 3.063 34.191 1.00 48.03 90 THR A C 1
ATOM 724 O O . THR A 1 90 ? -21.461 2.701 34.532 1.00 48.03 90 THR A O 1
ATOM 727 N N . SER A 1 91 ? -23.351 2.381 33.338 1.00 49.62 91 SER A N 1
ATOM 728 C CA . SER A 1 91 ? -22.881 1.387 32.392 1.00 49.62 91 SER A CA 1
ATOM 729 C C . SER A 1 91 ? -21.723 2.046 31.663 1.00 49.62 91 SER A C 1
ATOM 731 O O . SER A 1 91 ? -21.909 2.781 30.690 1.00 49.62 91 SER A O 1
ATOM 733 N N . CYS A 1 92 ? -20.515 1.838 32.177 1.00 44.12 92 CYS A N 1
ATOM 734 C CA . CYS A 1 92 ? -19.311 2.147 31.455 1.00 44.12 92 CYS A CA 1
ATOM 735 C C . CYS A 1 92 ? -19.469 1.438 30.114 1.00 44.12 92 CYS A C 1
ATOM 737 O O . CYS A 1 92 ? -19.760 0.245 30.062 1.00 44.12 92 CYS A O 1
ATOM 739 N N . GLN A 1 93 ? -19.295 2.182 29.027 1.00 53.88 93 GLN A N 1
ATOM 740 C CA . GLN A 1 93 ? -19.336 1.734 27.631 1.00 53.88 93 GLN A CA 1
ATOM 741 C C . GLN A 1 93 ? -18.261 0.661 27.305 1.00 53.88 93 GLN A C 1
ATOM 743 O O . GLN A 1 93 ? -17.869 0.471 26.160 1.00 53.88 93 GLN A O 1
ATOM 748 N N . THR A 1 94 ? -17.723 -0.019 28.315 1.00 59.25 94 THR A N 1
ATOM 749 C CA . THR A 1 94 ? -16.639 -0.994 28.252 1.00 59.25 94 THR A CA 1
ATOM 750 C C . THR A 1 94 ? -17.124 -2.439 28.263 1.00 59.25 94 THR A C 1
ATOM 752 O O . THR A 1 94 ? -16.284 -3.334 28.272 1.00 59.25 94 THR A O 1
ATOM 755 N N . THR A 1 95 ? -18.432 -2.712 28.242 1.00 61.75 95 THR A N 1
ATOM 756 C CA . THR A 1 95 ? -18.935 -4.080 28.037 1.00 61.75 95 THR A CA 1
ATOM 757 C C . THR A 1 95 ? -18.801 -4.440 26.557 1.00 61.75 95 THR A C 1
ATOM 759 O O . THR A 1 95 ? -19.766 -4.460 25.799 1.00 61.75 95 THR A O 1
ATOM 762 N N . LEU A 1 96 ? -17.561 -4.656 26.110 1.00 65.81 96 LEU A N 1
ATOM 763 C CA . LEU A 1 96 ? -17.305 -5.333 24.846 1.00 65.81 96 LEU A CA 1
ATOM 764 C C . LEU A 1 96 ? -17.889 -6.737 24.976 1.00 65.81 96 LEU A C 1
ATOM 766 O O . LEU A 1 96 ? -17.411 -7.537 25.772 1.00 65.81 96 LEU A O 1
ATOM 770 N N . GLU A 1 97 ? -18.954 -7.007 24.228 1.00 81.88 97 GLU A N 1
ATOM 771 C CA . GLU A 1 97 ? -19.582 -8.324 24.189 1.00 81.88 97 GLU A CA 1
ATOM 772 C C . GLU A 1 97 ? -18.537 -9.376 23.793 1.00 81.88 97 GLU A C 1
ATOM 774 O O . GLU A 1 97 ? -17.813 -9.179 22.813 1.00 81.88 97 GLU A O 1
ATOM 779 N N . ASP A 1 98 ? -18.491 -10.512 24.495 1.00 79.94 98 ASP A N 1
ATOM 780 C CA . ASP A 1 98 ? -17.546 -11.609 24.220 1.00 79.94 98 ASP A CA 1
ATOM 781 C C . ASP A 1 98 ? -17.547 -12.024 22.738 1.00 79.94 98 ASP A C 1
ATOM 783 O O . ASP A 1 98 ? -16.511 -12.349 22.159 1.00 79.94 98 ASP A O 1
ATOM 787 N N . THR A 1 99 ? -18.700 -11.911 22.068 1.00 85.00 99 THR A N 1
ATOM 788 C CA . THR A 1 99 ? -18.832 -12.182 20.629 1.00 85.00 99 THR A CA 1
ATOM 789 C C . THR A 1 99 ? -18.032 -11.215 19.750 1.00 85.00 99 THR A C 1
ATOM 791 O O . THR A 1 99 ? -17.528 -11.608 18.697 1.00 85.00 99 THR A O 1
ATOM 794 N N . SER A 1 100 ? -17.903 -9.954 20.164 1.00 89.00 100 SER A N 1
ATOM 795 C CA . SER A 1 100 ? -17.106 -8.935 19.478 1.00 89.00 100 SER A CA 1
ATOM 796 C C . SER A 1 100 ? -15.617 -9.204 19.659 1.00 89.00 100 SER A C 1
ATOM 798 O O . SER A 1 100 ? -14.858 -9.079 18.700 1.00 89.00 100 SER A O 1
ATOM 800 N N . ILE A 1 101 ? -15.212 -9.645 20.852 1.00 90.00 101 ILE A N 1
ATOM 801 C CA . ILE A 1 101 ? -13.830 -10.042 21.146 1.00 90.00 101 ILE A CA 1
ATOM 802 C C . ILE A 1 101 ? -13.436 -11.233 20.271 1.00 90.00 101 ILE A C 1
ATOM 804 O O . ILE A 1 101 ? -12.464 -11.135 19.524 1.00 90.00 101 ILE A O 1
ATOM 808 N N . SER A 1 102 ? -14.247 -12.295 20.242 1.00 92.12 102 SER A N 1
ATOM 809 C CA . SER A 1 102 ? -13.965 -13.468 19.406 1.00 92.12 102 SER A CA 1
ATOM 810 C C . SER A 1 102 ? -13.885 -13.126 17.915 1.00 92.12 102 SER A C 1
ATOM 812 O O . SER A 1 102 ? -12.999 -13.609 17.214 1.00 92.12 102 SER A O 1
ATOM 814 N N . LYS A 1 103 ? -14.767 -12.252 17.407 1.00 94.31 103 LYS A N 1
ATOM 815 C CA . LYS A 1 103 ? -14.696 -11.791 16.008 1.00 94.31 103 LYS A CA 1
ATOM 816 C C . LYS A 1 103 ? -13.385 -11.059 15.723 1.00 94.31 103 LYS A C 1
ATOM 818 O O . LYS A 1 103 ? -12.739 -11.349 14.716 1.00 94.31 103 LYS A O 1
ATOM 823 N N . MET A 1 104 ? -12.969 -10.150 16.604 1.00 95.06 104 MET A N 1
ATOM 824 C CA . MET A 1 104 ? -11.694 -9.444 16.455 1.00 95.06 104 MET A CA 1
ATOM 825 C C . MET A 1 104 ? -10.509 -10.410 16.477 1.00 95.06 104 MET A C 1
ATOM 827 O O . MET A 1 104 ? -9.632 -10.301 15.627 1.00 95.06 104 MET A O 1
ATOM 831 N N . GLU A 1 105 ? -10.500 -11.384 17.386 1.00 96.00 105 GLU A N 1
ATOM 832 C CA . GLU A 1 105 ? -9.446 -12.400 17.460 1.00 96.00 105 GLU A CA 1
ATOM 833 C C . GLU A 1 105 ? -9.349 -13.216 16.169 1.00 96.00 105 GLU A C 1
ATOM 835 O O . GLU A 1 105 ? -8.252 -13.383 15.633 1.00 96.00 105 GLU A O 1
ATOM 840 N N . THR A 1 106 ? -10.486 -13.661 15.621 1.00 97.19 106 THR A N 1
ATOM 841 C CA . THR A 1 106 ? -10.494 -14.405 14.352 1.00 97.19 106 THR A CA 1
ATOM 842 C C . THR A 1 106 ? -9.963 -13.574 13.187 1.00 97.19 106 THR A C 1
ATOM 844 O O . THR A 1 106 ? -9.181 -14.081 12.383 1.00 97.19 106 THR A O 1
ATOM 847 N N . GLU A 1 107 ? -10.317 -12.288 13.108 1.00 97.62 107 GLU A N 1
ATOM 848 C CA . GLU A 1 107 ? -9.822 -11.423 12.035 1.00 97.62 107 GLU A CA 1
ATOM 849 C C . GLU A 1 107 ? -8.334 -11.107 12.213 1.00 97.62 107 GLU A C 1
ATOM 851 O O . GLU A 1 107 ? -7.583 -11.126 11.240 1.00 97.62 107 GLU A O 1
ATOM 856 N N . ILE A 1 108 ? -7.865 -10.899 13.447 1.00 97.94 108 ILE A N 1
ATOM 857 C CA . ILE A 1 108 ? -6.436 -10.731 13.739 1.00 97.94 108 ILE A CA 1
ATOM 858 C C . ILE A 1 108 ? -5.656 -11.969 13.287 1.00 97.94 108 ILE A C 1
ATOM 860 O O . ILE A 1 108 ? -4.635 -11.832 12.612 1.00 97.94 108 ILE A O 1
ATOM 864 N N . GLN A 1 109 ? -6.137 -13.173 13.604 1.00 98.06 109 GLN A N 1
ATOM 865 C CA . GLN A 1 109 ? -5.494 -14.417 13.173 1.00 98.06 109 GLN A CA 1
ATOM 866 C C . GLN A 1 109 ? -5.472 -14.548 11.647 1.00 98.06 109 GLN A C 1
ATOM 868 O O . GLN A 1 109 ? -4.410 -14.808 11.075 1.00 98.06 109 GLN A O 1
ATOM 873 N N . ARG A 1 110 ? -6.598 -14.271 10.976 1.00 98.44 110 ARG A N 1
ATOM 874 C CA . ARG A 1 110 ? -6.696 -14.276 9.509 1.00 98.44 110 ARG A CA 1
ATOM 875 C C . ARG A 1 110 ? -5.683 -13.323 8.876 1.00 98.44 110 ARG A C 1
ATOM 877 O O . ARG A 1 110 ? -4.954 -13.707 7.961 1.00 98.44 110 ARG A O 1
ATOM 884 N N . LEU A 1 111 ? -5.606 -12.095 9.388 1.00 98.38 111 LEU A N 1
ATOM 885 C CA . LEU A 1 111 ? -4.685 -11.074 8.899 1.00 98.38 111 LEU A CA 1
ATOM 886 C C . LEU A 1 111 ? -3.226 -11.464 9.135 1.00 98.38 111 LEU A C 1
ATOM 888 O O . LEU A 1 111 ? -2.398 -11.235 8.258 1.00 98.38 111 LEU A O 1
ATOM 892 N N . ILE A 1 112 ? -2.893 -12.069 10.278 1.00 98.38 112 ILE A N 1
ATOM 893 C CA . ILE A 1 112 ? -1.536 -12.555 10.568 1.00 98.38 112 ILE A CA 1
ATOM 894 C C . ILE A 1 112 ? -1.124 -13.640 9.570 1.00 98.38 112 ILE A C 1
ATOM 896 O O . ILE A 1 112 ? -0.017 -13.585 9.023 1.00 98.38 112 ILE A O 1
ATOM 900 N N . GLU A 1 113 ? -1.999 -14.611 9.315 1.00 98.12 113 GLU A N 1
ATOM 901 C CA . GLU A 1 113 ? -1.739 -15.683 8.353 1.00 98.12 113 GLU A CA 1
ATOM 902 C C . GLU A 1 113 ? -1.556 -15.141 6.937 1.00 98.12 113 GLU A C 1
ATOM 904 O O . GLU A 1 113 ? -0.594 -15.503 6.252 1.00 98.12 113 GLU A O 1
ATOM 909 N N . GLU A 1 114 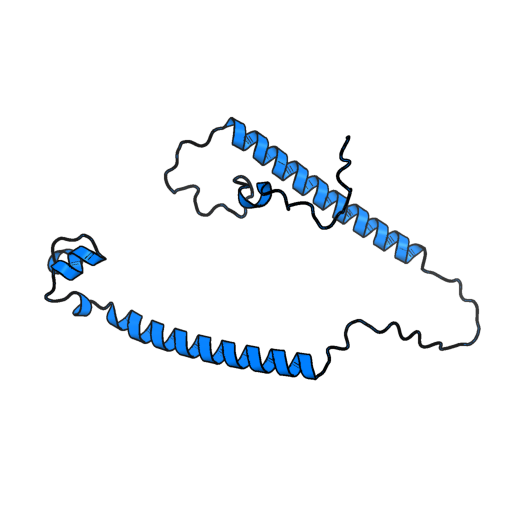? -2.428 -14.224 6.519 1.00 98.06 114 GLU A N 1
ATOM 910 C CA . GLU A 1 114 ? -2.334 -13.561 5.223 1.00 98.06 114 GLU A CA 1
ATOM 911 C C . GLU A 1 114 ? -1.025 -12.772 5.101 1.00 98.06 114 GLU A C 1
ATOM 913 O O . GLU A 1 114 ? -0.291 -12.941 4.128 1.00 98.06 114 GLU A O 1
ATOM 918 N N . ASN A 1 115 ? -0.654 -11.996 6.123 1.00 97.44 115 ASN A N 1
ATOM 919 C CA . ASN A 1 115 ? 0.603 -11.249 6.133 1.00 97.44 115 ASN A CA 1
ATOM 920 C C . ASN A 1 115 ? 1.815 -12.180 6.033 1.00 97.44 115 ASN A C 1
ATOM 922 O O . ASN A 1 115 ? 2.770 -11.901 5.307 1.00 97.44 115 ASN A O 1
ATOM 926 N N . ARG A 1 116 ? 1.785 -13.311 6.747 1.00 97.88 116 ARG A N 1
ATOM 927 C CA . ARG A 1 116 ? 2.844 -14.321 6.686 1.00 97.88 116 ARG A CA 1
ATOM 928 C C . ARG A 1 116 ? 2.944 -14.915 5.283 1.00 97.88 116 ARG A C 1
ATOM 930 O O . ARG A 1 116 ? 4.048 -15.006 4.749 1.00 97.88 116 ARG A O 1
ATOM 937 N N . LYS A 1 117 ? 1.810 -15.264 4.672 1.00 97.81 117 LYS A N 1
ATOM 938 C CA . LYS A 1 117 ? 1.744 -15.794 3.306 1.00 97.81 117 LYS A CA 1
ATOM 939 C C . LYS A 1 117 ? 2.287 -14.790 2.291 1.00 97.81 117 LYS A C 1
ATOM 941 O O . LYS A 1 117 ? 3.173 -15.140 1.513 1.00 97.81 117 LYS A O 1
ATOM 946 N N . LEU A 1 118 ? 1.830 -13.543 2.342 1.00 97.12 118 LEU A N 1
ATOM 947 C CA . LEU A 1 118 ? 2.290 -12.480 1.450 1.00 97.12 118 LEU A CA 1
ATOM 948 C C . LEU A 1 118 ? 3.792 -12.237 1.595 1.00 97.12 118 LEU A C 1
ATOM 950 O O . LEU A 1 118 ? 4.500 -12.186 0.598 1.00 97.12 118 LEU A O 1
ATOM 954 N N . LYS A 1 119 ? 4.314 -12.188 2.826 1.00 95.62 119 LYS A N 1
ATOM 955 C CA . LYS A 1 119 ? 5.761 -12.072 3.060 1.00 95.62 119 LYS A CA 1
ATOM 956 C C . LYS A 1 119 ? 6.537 -13.245 2.468 1.00 95.62 119 LYS A C 1
ATOM 958 O O . LYS A 1 119 ? 7.598 -13.037 1.890 1.00 95.62 119 LYS A O 1
ATOM 963 N N . THR A 1 120 ? 6.028 -14.474 2.578 1.00 94.88 120 THR A N 1
ATOM 964 C CA . THR A 1 120 ? 6.690 -15.631 1.953 1.00 94.88 120 THR A CA 1
ATOM 965 C C . THR A 1 120 ? 6.666 -15.571 0.427 1.00 94.88 120 THR A C 1
ATOM 967 O O . THR A 1 120 ? 7.683 -15.878 -0.188 1.00 94.88 120 THR A O 1
ATOM 970 N N . GLN A 1 121 ? 5.557 -15.131 -0.175 1.00 93.69 121 GLN A N 1
ATOM 971 C CA . GLN A 1 121 ? 5.443 -14.944 -1.624 1.00 93.69 121 GLN A CA 1
ATOM 972 C C . GLN A 1 121 ? 6.386 -13.845 -2.109 1.00 93.69 121 GLN A C 1
ATOM 974 O O . GLN A 1 121 ? 7.207 -14.096 -2.982 1.00 93.69 121 GLN A O 1
ATOM 979 N N . LEU A 1 122 ? 6.368 -12.681 -1.459 1.00 90.06 122 LEU A N 1
ATOM 980 C CA . LEU A 1 122 ? 7.250 -11.567 -1.787 1.00 90.06 122 LEU A CA 1
ATOM 981 C C . LEU A 1 122 ? 8.722 -11.955 -1.648 1.00 90.06 122 LEU A C 1
ATOM 983 O O . LEU A 1 122 ? 9.524 -11.592 -2.496 1.00 90.06 122 LEU A O 1
ATOM 987 N N . ASN A 1 123 ? 9.095 -12.724 -0.623 1.00 87.88 123 ASN A N 1
ATOM 988 C CA . ASN A 1 123 ? 10.471 -13.196 -0.465 1.00 87.88 123 ASN A CA 1
ATOM 989 C C . ASN A 1 123 ? 10.868 -14.219 -1.539 1.00 87.88 123 ASN A C 1
ATOM 991 O O . ASN A 1 123 ? 12.040 -14.292 -1.900 1.00 87.88 123 ASN A O 1
ATOM 995 N N . ALA A 1 124 ? 9.925 -15.022 -2.037 1.00 85.12 124 ALA A N 1
ATOM 996 C CA . ALA A 1 124 ? 10.173 -15.935 -3.149 1.00 85.12 124 ALA A CA 1
ATOM 997 C C . ALA A 1 124 ? 10.318 -15.171 -4.476 1.00 85.12 124 ALA A C 1
ATOM 999 O O . ALA A 1 124 ? 11.251 -15.430 -5.231 1.00 85.12 124 ALA A O 1
ATOM 1000 N N . GLU A 1 125 ? 9.450 -14.191 -4.724 1.00 83.06 125 GLU A N 1
ATOM 1001 C CA . GLU A 1 125 ? 9.474 -13.345 -5.921 1.00 83.06 125 GLU A CA 1
ATOM 1002 C C . GLU A 1 125 ? 10.657 -12.369 -5.924 1.00 83.06 125 GLU A C 1
ATOM 1004 O O . GLU A 1 125 ? 11.306 -12.198 -6.948 1.00 83.06 125 GLU A O 1
ATOM 1009 N N . SER A 1 126 ? 11.027 -11.785 -4.784 1.00 74.19 126 SER A N 1
ATOM 1010 C CA . SER A 1 126 ? 12.189 -10.887 -4.677 1.00 74.19 126 SER A CA 1
ATOM 1011 C C . SER A 1 126 ? 13.494 -11.604 -5.020 1.00 74.19 126 SER A C 1
ATOM 1013 O O . SER A 1 126 ? 14.350 -11.029 -5.679 1.00 74.19 126 SER A O 1
ATOM 1015 N N . LYS A 1 127 ? 13.624 -12.885 -4.648 1.00 66.56 127 LYS A N 1
ATOM 1016 C CA . LYS A 1 127 ? 14.759 -13.725 -5.073 1.00 66.56 127 LYS A CA 1
ATOM 1017 C C . LYS A 1 127 ? 14.756 -14.013 -6.573 1.00 66.56 127 LYS A C 1
ATOM 1019 O O . LYS A 1 127 ? 15.786 -14.351 -7.138 1.00 66.56 127 LYS A O 1
ATOM 1024 N N . SER A 1 128 ? 13.602 -13.904 -7.231 1.00 67.81 128 SER A N 1
ATOM 1025 C CA . SER A 1 128 ? 13.506 -14.103 -8.676 1.00 67.81 128 SER A CA 1
ATOM 1026 C C . SER A 1 128 ? 14.001 -12.903 -9.477 1.00 67.81 128 SER A C 1
ATOM 1028 O O . SER A 1 128 ? 14.158 -13.049 -10.678 1.00 67.81 128 SER A O 1
ATOM 1030 N N . PHE A 1 129 ? 14.291 -11.762 -8.841 1.00 73.94 129 PHE A N 1
ATOM 1031 C CA . PHE A 1 129 ? 14.848 -10.565 -9.482 1.00 73.94 129 PHE A CA 1
ATOM 1032 C C . PHE A 1 129 ? 16.380 -10.474 -9.331 1.00 73.94 129 PHE A C 1
ATOM 1034 O O . PHE A 1 129 ? 16.954 -9.388 -9.286 1.00 73.94 129 PHE A O 1
ATOM 1041 N N . ASP A 1 130 ? 17.044 -11.626 -9.222 1.00 81.00 130 ASP A N 1
ATOM 1042 C CA . ASP A 1 130 ? 18.501 -11.732 -9.127 1.00 81.00 130 ASP A CA 1
ATOM 1043 C C . ASP A 1 130 ? 19.187 -11.524 -10.487 1.00 81.00 130 ASP A C 1
ATOM 1045 O O . ASP A 1 130 ? 18.564 -11.545 -11.545 1.00 81.00 130 ASP A O 1
ATOM 1049 N N . GLN A 1 131 ? 20.516 -11.398 -10.483 1.00 83.00 131 GLN A N 1
ATOM 1050 C CA . GLN A 1 131 ? 21.338 -11.264 -11.692 1.00 83.00 131 GLN A CA 1
ATOM 1051 C C . GLN A 1 131 ? 21.005 -12.313 -12.778 1.00 83.00 131 GLN A C 1
ATOM 1053 O O . GLN A 1 131 ? 20.970 -11.987 -13.962 1.00 83.00 131 GLN A O 1
ATOM 1058 N N . HIS A 1 132 ? 20.697 -13.555 -12.389 1.00 83.88 132 HIS A N 1
ATOM 1059 C CA . HIS A 1 132 ? 20.321 -14.634 -13.313 1.00 83.88 132 HIS A CA 1
ATOM 1060 C C . HIS A 1 132 ? 18.959 -14.407 -14.001 1.00 83.88 132 HIS A C 1
ATOM 1062 O O . HIS A 1 132 ? 18.711 -14.939 -15.081 1.00 83.88 132 HIS A O 1
ATOM 1068 N N . PHE A 1 133 ? 18.067 -13.601 -13.423 1.00 86.25 133 PHE A N 1
ATOM 1069 C CA . PHE A 1 133 ? 16.791 -13.233 -14.048 1.00 86.25 133 PHE A CA 1
ATOM 1070 C C . PHE A 1 133 ? 16.981 -12.466 -15.356 1.00 86.25 133 PHE A C 1
ATOM 1072 O O . PHE A 1 133 ? 16.156 -12.560 -16.268 1.00 86.25 133 PHE A O 1
ATOM 1079 N N . PHE A 1 134 ? 18.070 -11.708 -15.430 1.00 89.00 134 PHE A N 1
ATOM 1080 C CA . PHE A 1 134 ? 18.403 -10.829 -16.538 1.00 89.00 134 PHE A CA 1
ATOM 1081 C C . PHE A 1 134 ? 19.433 -11.424 -17.506 1.00 89.00 134 PHE A C 1
ATOM 1083 O O . PHE A 1 134 ? 19.626 -10.869 -18.587 1.00 89.00 134 PHE A O 1
ATOM 1090 N N . GLN A 1 135 ? 20.068 -12.545 -17.148 1.00 87.25 135 GLN A N 1
ATOM 1091 C CA . GLN A 1 135 ? 21.004 -13.251 -18.023 1.00 87.25 135 GLN A CA 1
ATOM 1092 C C . GLN A 1 135 ? 20.311 -13.714 -19.313 1.00 87.25 135 GLN A C 1
ATOM 1094 O O . GLN A 1 135 ? 19.147 -14.118 -19.303 1.00 87.25 135 GLN A O 1
ATOM 1099 N N . ASP A 1 136 ? 21.044 -13.627 -20.425 1.00 83.81 136 ASP A N 1
ATOM 1100 C CA . ASP A 1 136 ? 20.669 -14.118 -21.759 1.00 83.81 136 ASP A CA 1
ATOM 1101 C C . ASP A 1 136 ? 19.381 -13.528 -22.369 1.00 83.81 136 ASP A C 1
ATOM 1103 O O . ASP A 1 136 ? 18.857 -14.053 -23.353 1.00 83.81 136 ASP A O 1
ATOM 1107 N N . ASN A 1 137 ? 18.854 -12.427 -21.820 1.00 88.75 137 ASN A N 1
ATOM 1108 C CA . ASN A 1 137 ? 17.645 -11.788 -22.336 1.00 88.75 137 ASN A CA 1
ATOM 1109 C C . ASN A 1 137 ? 17.736 -10.255 -22.318 1.00 88.75 137 ASN A C 1
ATOM 1111 O O . ASN A 1 137 ? 17.221 -9.580 -21.424 1.00 88.75 137 ASN A O 1
ATOM 1115 N N . ASP A 1 138 ? 18.358 -9.706 -23.360 1.00 91.00 138 ASP A N 1
ATOM 1116 C CA . ASP A 1 138 ? 18.548 -8.261 -23.514 1.00 91.00 138 ASP A CA 1
ATOM 1117 C C . ASP A 1 138 ? 17.229 -7.493 -23.690 1.00 91.00 138 ASP A C 1
ATOM 1119 O O . ASP A 1 138 ? 17.109 -6.358 -23.229 1.00 91.00 138 ASP A O 1
ATOM 1123 N N . GLU A 1 139 ? 16.195 -8.107 -24.276 1.00 92.12 139 GLU A N 1
ATOM 1124 C CA . GLU A 1 139 ? 14.866 -7.487 -24.367 1.00 92.12 139 GLU A CA 1
ATOM 1125 C C . GLU A 1 139 ? 14.235 -7.304 -22.983 1.00 92.12 139 GLU A C 1
ATOM 1127 O O . GLU A 1 139 ? 13.671 -6.248 -22.687 1.00 92.12 139 GLU A O 1
ATOM 1132 N N . ARG A 1 140 ? 14.383 -8.300 -22.103 1.00 90.44 140 ARG A N 1
ATOM 1133 C CA . ARG A 1 140 ? 13.948 -8.226 -20.705 1.00 90.44 140 ARG A CA 1
ATOM 1134 C C . ARG A 1 140 ? 14.736 -7.164 -19.944 1.00 90.44 140 ARG A C 1
ATOM 1136 O O . ARG A 1 140 ? 14.131 -6.366 -19.230 1.00 90.44 140 ARG A O 1
ATOM 1143 N N . VAL A 1 141 ? 16.057 -7.107 -20.116 1.00 91.94 141 VAL A N 1
ATOM 1144 C CA . VAL A 1 141 ? 16.896 -6.061 -19.502 1.00 91.94 141 VAL A CA 1
ATOM 1145 C C . VAL A 1 141 ? 16.431 -4.676 -19.934 1.00 91.94 141 VAL A C 1
ATOM 1147 O O . VAL A 1 141 ? 16.198 -3.813 -19.086 1.00 91.94 141 VAL A O 1
ATOM 1150 N N . LYS A 1 142 ? 16.208 -4.477 -21.234 1.00 93.38 142 LYS A N 1
ATOM 1151 C CA . LYS A 1 142 ? 15.713 -3.215 -21.780 1.00 93.38 142 LYS A CA 1
ATOM 1152 C C . LYS A 1 142 ? 14.330 -2.853 -21.257 1.00 93.38 142 LYS A C 1
ATOM 1154 O O . LYS A 1 142 ? 14.099 -1.697 -20.923 1.00 93.38 142 LYS A O 1
ATOM 1159 N N . TYR A 1 143 ? 13.427 -3.823 -21.148 1.00 93.56 143 TYR A N 1
ATOM 1160 C CA . TYR A 1 143 ? 12.072 -3.597 -20.652 1.00 93.56 143 TYR A CA 1
ATOM 1161 C C . TYR A 1 143 ? 12.049 -3.117 -19.193 1.00 93.56 143 TYR A C 1
ATOM 1163 O O . TYR A 1 143 ? 11.337 -2.168 -18.876 1.00 93.56 143 TYR A O 1
ATOM 1171 N N . TYR A 1 144 ? 12.836 -3.739 -18.310 1.00 90.31 144 TYR A N 1
ATOM 1172 C CA . TYR A 1 144 ? 12.808 -3.422 -16.876 1.00 90.31 144 TYR A CA 1
ATOM 1173 C C . TYR A 1 144 ? 13.768 -2.300 -16.458 1.00 90.31 144 TYR A C 1
ATOM 1175 O O . TYR A 1 144 ? 13.509 -1.636 -15.458 1.00 90.31 144 TYR A O 1
ATOM 1183 N N . THR A 1 145 ? 14.869 -2.084 -17.186 1.00 90.25 145 THR A N 1
ATOM 1184 C CA . THR A 1 145 ? 15.928 -1.132 -16.785 1.00 90.25 145 THR A CA 1
ATOM 1185 C C . THR A 1 145 ? 16.166 -0.011 -17.798 1.00 90.25 145 THR A C 1
ATOM 1187 O O . THR A 1 145 ? 16.806 0.984 -17.471 1.00 90.25 145 THR A O 1
ATOM 1190 N N . GLY A 1 146 ? 15.677 -0.152 -19.035 1.00 92.50 146 GLY A N 1
ATOM 1191 C CA . GLY A 1 146 ? 15.946 0.781 -20.134 1.00 92.50 146 GLY A CA 1
ATOM 1192 C C . GLY A 1 146 ? 17.348 0.664 -20.744 1.00 92.50 146 GLY A C 1
ATOM 1193 O O . GLY A 1 146 ? 17.642 1.362 -21.716 1.00 92.50 146 GLY A O 1
ATOM 1194 N N . LEU A 1 147 ? 18.207 -0.211 -20.211 1.00 91.44 147 LEU A N 1
ATOM 1195 C CA . LEU A 1 147 ? 19.556 -0.446 -20.722 1.00 91.44 147 LEU A CA 1
ATOM 1196 C C . LEU A 1 147 ? 19.546 -1.342 -21.961 1.00 91.44 147 LEU A C 1
ATOM 1198 O O . LEU A 1 147 ? 18.605 -2.087 -22.219 1.00 91.44 147 LEU A O 1
ATOM 1202 N N . VAL A 1 148 ? 20.614 -1.252 -22.750 1.00 90.81 148 VAL A N 1
ATOM 1203 C CA . VAL A 1 148 ? 20.674 -1.897 -24.068 1.00 90.81 148 VAL A CA 1
ATOM 1204 C C . VAL A 1 148 ? 20.879 -3.412 -23.966 1.00 90.81 148 VAL A C 1
ATOM 1206 O O . VAL A 1 148 ? 20.364 -4.138 -24.809 1.00 90.81 148 VAL A O 1
ATOM 1209 N N . SER A 1 149 ? 21.618 -3.883 -22.957 1.00 91.44 149 SER A N 1
ATOM 1210 C CA . SER A 1 149 ? 21.913 -5.305 -22.759 1.00 91.44 149 SER A CA 1
ATOM 1211 C C . SER A 1 149 ? 22.328 -5.617 -21.322 1.00 91.44 149 SER A C 1
ATOM 1213 O O . SER A 1 149 ? 22.689 -4.724 -20.548 1.00 91.44 149 SER A O 1
ATOM 1215 N N . PHE A 1 150 ? 22.321 -6.903 -20.972 1.00 90.69 150 PHE A N 1
ATOM 1216 C CA . PHE A 1 150 ? 22.727 -7.385 -19.652 1.00 90.69 150 PHE A CA 1
ATOM 1217 C C . PHE A 1 150 ? 24.172 -7.009 -19.279 1.00 90.69 150 PHE A C 1
ATOM 1219 O O . PHE A 1 150 ? 24.458 -6.701 -18.125 1.00 90.69 150 PHE A O 1
ATOM 1226 N N . SER A 1 151 ? 25.084 -6.964 -20.255 1.00 88.94 151 SER A N 1
ATOM 1227 C CA . SER A 1 151 ? 26.477 -6.558 -20.021 1.00 88.94 151 SER A CA 1
ATOM 1228 C C . SER A 1 151 ? 26.603 -5.110 -19.543 1.00 88.94 151 SER A C 1
ATOM 1230 O O . SER A 1 151 ? 27.494 -4.812 -18.759 1.00 88.94 151 SER A O 1
ATOM 1232 N N . VAL A 1 152 ? 25.708 -4.219 -19.990 1.00 89.94 152 VAL A N 1
ATOM 1233 C CA . VAL A 1 152 ? 25.667 -2.815 -19.540 1.00 89.94 152 VAL A CA 1
ATOM 1234 C C . VAL A 1 152 ? 25.100 -2.698 -18.129 1.00 89.94 152 VAL A C 1
ATOM 1236 O O . VAL A 1 152 ? 25.507 -1.817 -17.385 1.00 89.94 152 VAL A O 1
ATOM 1239 N N . LEU A 1 153 ? 24.188 -3.593 -17.745 1.00 85.56 153 LEU A N 1
ATOM 1240 C CA . LEU A 1 153 ? 23.607 -3.617 -16.402 1.00 85.56 153 LEU A CA 1
ATOM 1241 C C . LEU A 1 153 ? 24.634 -3.979 -15.311 1.00 85.56 153 LEU A C 1
ATOM 1243 O O . LEU A 1 153 ? 24.449 -3.591 -14.163 1.00 85.56 153 LEU A O 1
ATOM 1247 N N . LEU A 1 154 ? 25.687 -4.726 -15.660 1.00 85.69 154 LEU A N 1
ATOM 1248 C CA . LEU A 1 154 ? 26.726 -5.199 -14.731 1.00 85.69 154 LEU A CA 1
ATOM 1249 C C . LEU A 1 154 ? 28.067 -4.457 -14.835 1.00 85.69 154 LEU A C 1
ATOM 1251 O O . LEU A 1 154 ? 29.031 -4.867 -14.184 1.00 85.69 154 LEU A O 1
ATOM 1255 N N . LEU A 1 155 ? 28.139 -3.429 -15.681 1.00 79.06 155 LEU A N 1
ATOM 1256 C CA . LEU A 1 155 ? 29.289 -2.528 -15.791 1.00 79.06 155 LEU A CA 1
ATOM 1257 C C . LEU A 1 155 ? 29.371 -1.604 -14.570 1.00 79.06 155 LEU A C 1
ATOM 1259 O O . LEU A 1 155 ? 30.506 -1.413 -14.080 1.00 79.06 155 LEU A O 1
#

Organism: Holothuria leucospilota (NCBI:txid206669)